Protein AF-A0A101K0Z0-F1 (afdb_monomer_lite)

Radius of gyration: 11.59 Å; chains: 1; bounding box: 33×20×31 Å

Structure (mmCIF, N/CA/C/O backbone):
data_AF-A0A101K0Z0-F1
#
_entry.id   AF-A0A101K0Z0-F1
#
loop_
_atom_site.group_PDB
_atom_site.id
_atom_site.type_symbol
_atom_site.label_atom_id
_atom_site.label_alt_id
_atom_site.label_comp_id
_atom_site.label_asym_id
_atom_site.label_entity_id
_atom_site.label_seq_id
_atom_site.pdbx_PDB_ins_code
_atom_site.Cartn_x
_atom_site.Cartn_y
_atom_site.Cartn_z
_atom_site.occupancy
_atom_site.B_iso_or_equiv
_atom_site.auth_seq_id
_atom_site.auth_comp_id
_atom_site.auth_asym_id
_atom_site.auth_atom_id
_atom_site.pdbx_PDB_model_num
ATOM 1 N N . MET A 1 1 ? 20.452 10.216 0.271 1.00 63.25 1 MET A N 1
ATOM 2 C CA . MET A 1 1 ? 19.508 10.283 -0.867 1.00 63.25 1 MET A CA 1
ATOM 3 C C . MET A 1 1 ? 18.518 9.119 -0.851 1.00 63.25 1 MET A C 1
ATOM 5 O O . MET A 1 1 ? 17.327 9.376 -0.791 1.00 63.25 1 MET A O 1
ATOM 9 N N . GLU A 1 2 ? 18.973 7.862 -0.787 1.00 80.31 2 GLU A N 1
ATOM 10 C CA . GLU A 1 2 ? 18.084 6.679 -0.737 1.00 80.31 2 GLU A CA 1
ATOM 11 C C . GLU A 1 2 ? 17.081 6.687 0.426 1.00 80.31 2 GLU A C 1
ATOM 13 O O . GLU A 1 2 ? 15.928 6.308 0.252 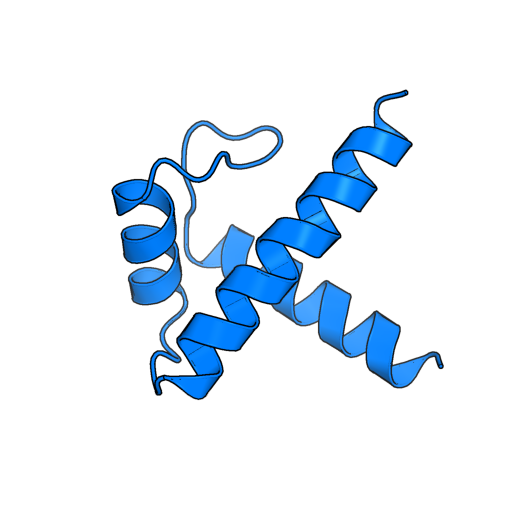1.00 80.31 2 GLU A O 1
ATOM 18 N N . ARG A 1 3 ? 17.488 7.168 1.607 1.00 84.12 3 ARG A N 1
ATOM 19 C CA . ARG A 1 3 ? 16.604 7.224 2.779 1.00 84.12 3 ARG A CA 1
ATOM 20 C C . ARG A 1 3 ? 15.433 8.198 2.608 1.00 84.12 3 ARG A C 1
ATOM 22 O O . ARG A 1 3 ? 14.313 7.837 2.938 1.00 84.12 3 ARG A O 1
ATOM 29 N N . ALA A 1 4 ? 15.682 9.361 2.006 1.00 89.25 4 ALA A N 1
ATOM 30 C CA . ALA A 1 4 ? 14.642 10.346 1.706 1.00 89.25 4 ALA A CA 1
ATOM 31 C C . ALA A 1 4 ? 13.664 9.830 0.636 1.00 89.25 4 ALA A C 1
ATOM 33 O O . ALA A 1 4 ? 12.455 9.987 0.769 1.00 89.25 4 ALA A O 1
ATOM 34 N N . LEU A 1 5 ? 14.170 9.145 -0.398 1.00 89.12 5 LEU A N 1
ATOM 35 C CA . LEU A 1 5 ? 13.320 8.517 -1.418 1.00 89.12 5 LEU A CA 1
ATOM 36 C C . LEU A 1 5 ? 12.454 7.398 -0.833 1.00 89.12 5 LEU A C 1
ATOM 38 O O . LEU A 1 5 ? 11.283 7.274 -1.189 1.00 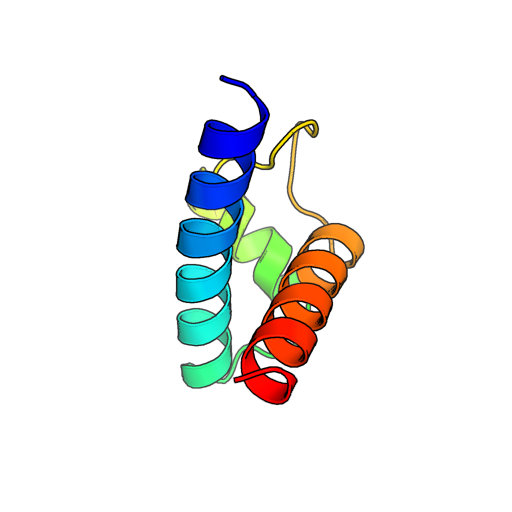89.12 5 LEU A O 1
ATOM 42 N N . LEU A 1 6 ? 13.012 6.601 0.080 1.00 89.69 6 LEU A N 1
ATOM 43 C CA . LEU A 1 6 ? 12.258 5.582 0.798 1.00 89.69 6 LEU A CA 1
ATOM 44 C C . LEU A 1 6 ? 11.160 6.202 1.675 1.00 89.69 6 LEU A C 1
ATOM 46 O O . LEU A 1 6 ? 10.061 5.661 1.730 1.00 89.69 6 LEU A O 1
ATOM 50 N N . GLU A 1 7 ? 11.435 7.316 2.349 1.00 91.81 7 GLU A N 1
ATOM 51 C CA . GLU A 1 7 ? 10.450 8.025 3.177 1.00 91.81 7 GLU A CA 1
ATOM 52 C C . GLU A 1 7 ? 9.292 8.573 2.338 1.00 91.81 7 GLU A C 1
ATOM 54 O O . GLU A 1 7 ? 8.141 8.246 2.629 1.00 91.81 7 GLU A O 1
ATOM 59 N N . ILE A 1 8 ? 9.592 9.268 1.234 1.00 92.81 8 ILE A N 1
ATOM 60 C CA . ILE A 1 8 ? 8.582 9.745 0.272 1.00 92.81 8 ILE A CA 1
ATOM 61 C C . ILE A 1 8 ? 7.747 8.575 -0.263 1.00 92.81 8 ILE A C 1
ATOM 63 O O . ILE A 1 8 ? 6.518 8.644 -0.324 1.00 92.81 8 ILE A O 1
ATOM 67 N N . PHE A 1 9 ? 8.402 7.468 -0.628 1.00 93.50 9 PHE A N 1
ATOM 68 C CA . PHE A 1 9 ? 7.707 6.264 -1.075 1.00 93.50 9 PHE A CA 1
ATOM 69 C C . PHE A 1 9 ? 6.749 5.730 -0.006 1.00 93.50 9 PHE A C 1
ATOM 71 O O . PHE A 1 9 ? 5.607 5.406 -0.323 1.00 93.50 9 PHE A O 1
ATOM 78 N N . LEU A 1 10 ? 7.201 5.613 1.244 1.00 93.81 10 LEU A N 1
ATOM 79 C CA . LEU A 1 10 ? 6.395 5.066 2.336 1.00 93.81 10 LEU A CA 1
ATOM 80 C C . LEU A 1 10 ? 5.196 5.956 2.668 1.00 93.81 10 LEU A C 1
ATOM 82 O O . LEU A 1 10 ? 4.124 5.430 2.974 1.00 93.81 10 LEU A O 1
ATOM 86 N N . GLU A 1 11 ? 5.363 7.273 2.592 1.00 94.69 11 GLU A N 1
ATOM 87 C CA . GLU A 1 11 ? 4.283 8.236 2.777 1.00 94.69 11 GLU A CA 1
ATOM 88 C C . G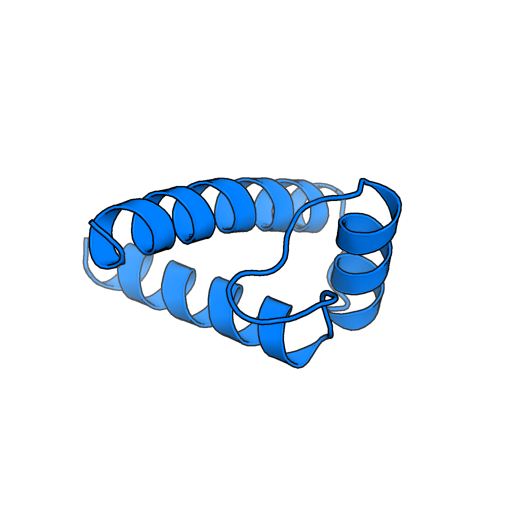LU A 1 11 ? 3.221 8.087 1.682 1.00 94.69 11 GLU A C 1
ATOM 90 O O . GLU A 1 11 ? 2.056 7.816 1.986 1.00 94.69 11 GLU A O 1
ATOM 95 N N . ALA A 1 12 ? 3.636 8.149 0.413 1.00 95.56 12 ALA A N 1
ATOM 96 C CA . ALA A 1 12 ? 2.735 8.039 -0.732 1.00 95.56 12 ALA A CA 1
ATOM 97 C C . ALA A 1 12 ? 2.043 6.666 -0.802 1.00 95.56 12 ALA A C 1
ATOM 99 O O . ALA A 1 12 ? 0.827 6.579 -0.981 1.00 95.56 12 ALA A O 1
ATOM 100 N N . ALA A 1 13 ? 2.806 5.583 -0.619 1.00 95.94 13 ALA A N 1
ATOM 101 C CA . ALA A 1 13 ? 2.266 4.227 -0.579 1.00 95.94 13 ALA A CA 1
ATOM 102 C C . ALA A 1 13 ? 1.270 4.061 0.567 1.00 95.94 13 ALA A C 1
ATOM 104 O O . ALA A 1 13 ? 0.230 3.425 0.412 1.00 95.94 13 ALA A O 1
ATOM 105 N N . GLY A 1 14 ? 1.604 4.640 1.716 1.00 95.81 14 GLY A N 1
ATOM 106 C CA . GLY A 1 14 ? 0.774 4.635 2.898 1.00 95.81 14 GLY A CA 1
ATOM 107 C C . GLY A 1 14 ? -0.583 5.282 2.678 1.00 95.81 14 GLY A C 1
ATOM 108 O O . GLY A 1 14 ? -1.601 4.634 2.892 1.00 95.81 14 GLY A O 1
ATOM 109 N N . ALA A 1 15 ? -0.585 6.521 2.188 1.00 96.06 15 ALA A N 1
ATOM 110 C CA . ALA A 1 15 ? -1.809 7.262 1.904 1.00 96.06 15 ALA A CA 1
ATOM 111 C C . ALA A 1 15 ? -2.708 6.528 0.895 1.00 96.06 15 ALA A C 1
ATOM 113 O O . ALA A 1 15 ? -3.918 6.438 1.084 1.00 96.06 15 ALA A O 1
ATOM 114 N N . LEU A 1 16 ? -2.122 5.943 -0.155 1.00 96.31 16 LEU A N 1
ATOM 115 C CA . LEU A 1 16 ? -2.890 5.195 -1.150 1.00 96.31 16 LEU A CA 1
ATOM 116 C C . LEU A 1 16 ? -3.481 3.895 -0.580 1.00 96.31 16 LEU A C 1
ATOM 118 O O . LEU A 1 16 ? -4.593 3.514 -0.941 1.00 96.31 16 LEU A O 1
ATOM 122 N N . ILE A 1 17 ? -2.754 3.205 0.303 1.00 96.75 17 ILE A N 1
ATOM 123 C CA . ILE A 1 17 ? -3.275 2.022 1.000 1.00 96.75 17 ILE A CA 1
ATOM 124 C C . ILE A 1 17 ? -4.423 2.412 1.936 1.00 96.75 17 ILE A C 1
ATOM 126 O O . ILE A 1 17 ? -5.434 1.711 1.948 1.00 96.75 17 ILE A O 1
ATOM 130 N N . ASP A 1 18 ? -4.300 3.521 2.665 1.00 96.19 18 ASP A N 1
ATOM 131 C CA . ASP A 1 18 ? -5.344 4.003 3.574 1.00 96.19 18 ASP A CA 1
ATOM 132 C C . ASP A 1 18 ? -6.632 4.338 2.804 1.00 96.19 18 ASP A C 1
ATOM 134 O O . ASP A 1 18 ? -7.691 3.831 3.158 1.00 96.19 18 ASP A O 1
ATOM 138 N N . GLN A 1 19 ? -6.539 5.034 1.665 1.00 96.81 19 GLN A N 1
ATOM 139 C CA . GLN A 1 19 ? -7.696 5.299 0.792 1.00 96.81 19 GLN A CA 1
ATOM 140 C C . GLN A 1 19 ? -8.390 4.016 0.306 1.00 96.81 19 GLN A C 1
ATOM 142 O O . GLN A 1 19 ? -9.614 3.959 0.189 1.00 96.81 19 GLN A O 1
ATOM 147 N N . LEU A 1 20 ? -7.624 2.963 -0.005 1.00 97.19 20 LEU A N 1
ATOM 148 C CA . LEU A 1 20 ? -8.200 1.674 -0.401 1.00 97.19 20 LEU A CA 1
ATOM 149 C C . LEU A 1 20 ? -8.910 0.997 0.779 1.00 97.19 20 LEU A C 1
ATOM 151 O O . LEU A 1 20 ? -9.987 0.431 0.596 1.00 97.19 20 LEU A O 1
ATOM 155 N N . VAL A 1 21 ? -8.332 1.083 1.977 1.00 96.81 21 VAL A N 1
ATOM 156 C CA . VAL A 1 21 ? -8.925 0.556 3.212 1.00 96.81 21 VAL A CA 1
ATOM 157 C C . VAL A 1 21 ? -10.206 1.307 3.579 1.00 96.81 21 VAL A C 1
ATOM 159 O O . VAL A 1 21 ? -11.200 0.659 3.896 1.00 96.81 21 VAL A O 1
ATOM 162 N N . GLU A 1 22 ? -10.220 2.636 3.483 1.00 97.00 22 GLU A N 1
ATOM 163 C CA . GLU A 1 22 ? -11.407 3.480 3.698 1.00 97.00 22 GLU A CA 1
ATOM 164 C C . GLU A 1 22 ? -12.526 3.168 2.695 1.00 97.00 22 GLU A C 1
ATOM 166 O O . GLU A 1 22 ? -13.703 3.188 3.045 1.00 97.00 22 GLU A O 1
ATOM 171 N N . ALA A 1 23 ? -12.167 2.777 1.469 1.00 97.12 23 ALA A N 1
ATOM 172 C CA . ALA A 1 23 ? -13.105 2.284 0.460 1.00 97.12 23 ALA A CA 1
ATOM 173 C C . ALA A 1 23 ? -13.568 0.823 0.686 1.00 97.12 23 ALA A C 1
ATOM 175 O O . ALA A 1 23 ? -14.189 0.233 -0.200 1.00 97.12 23 ALA A O 1
ATOM 176 N N . GLY A 1 24 ? -13.250 0.214 1.835 1.00 97.75 24 GLY A N 1
ATOM 177 C CA . GLY A 1 24 ? -13.667 -1.142 2.214 1.00 97.75 24 GLY A CA 1
ATOM 178 C C . GLY A 1 24 ? -12.787 -2.271 1.665 1.00 97.75 24 GLY A C 1
ATOM 179 O O . GLY A 1 24 ? -13.152 -3.446 1.744 1.00 97.75 24 GLY A O 1
ATOM 180 N N . ILE A 1 25 ? -11.626 -1.958 1.082 1.00 97.88 25 ILE A N 1
ATOM 181 C CA . ILE A 1 25 ? -10.721 -2.959 0.504 1.00 97.88 25 ILE A CA 1
ATOM 182 C C . ILE A 1 25 ? -9.666 -3.321 1.549 1.00 97.88 25 ILE A C 1
ATOM 184 O O . ILE A 1 25 ? -8.664 -2.627 1.715 1.00 97.88 25 ILE A O 1
ATOM 188 N N . HIS A 1 26 ? -9.883 -4.430 2.254 1.00 96.19 26 HIS A N 1
ATOM 189 C CA . HIS A 1 26 ? -9.032 -4.826 3.382 1.00 96.19 26 HIS A CA 1
ATOM 190 C C . HIS A 1 26 ? -8.042 -5.954 3.073 1.00 96.19 26 HIS A C 1
ATOM 192 O O . HIS A 1 26 ? -7.037 -6.079 3.777 1.00 96.19 26 HIS A O 1
ATOM 198 N N . ASP A 1 27 ? -8.302 -6.757 2.035 1.00 97.44 27 ASP A N 1
ATOM 199 C CA . ASP A 1 27 ? -7.429 -7.865 1.643 1.00 97.44 27 ASP A CA 1
ATOM 200 C C . ASP A 1 27 ? -6.091 -7.338 1.081 1.00 97.44 27 ASP A C 1
ATOM 202 O O . ASP A 1 27 ? -6.079 -6.676 0.035 1.00 97.44 27 ASP A O 1
ATOM 206 N N . PRO A 1 28 ? -4.941 -7.641 1.719 1.00 97.75 28 PRO A N 1
ATOM 207 C CA . PRO A 1 28 ? -3.634 -7.202 1.238 1.00 97.75 28 PRO A CA 1
ATOM 208 C C . PRO A 1 28 ? -3.304 -7.668 -0.184 1.00 97.75 28 PRO A C 1
ATOM 210 O O . PRO A 1 28 ? -2.583 -6.966 -0.900 1.00 97.75 28 PRO A O 1
ATOM 213 N N . ALA A 1 29 ? -3.810 -8.830 -0.613 1.00 98.19 29 ALA A N 1
ATOM 214 C CA . ALA A 1 29 ? -3.603 -9.297 -1.980 1.00 98.19 29 ALA A CA 1
ATOM 215 C C . ALA A 1 29 ? -4.404 -8.453 -2.985 1.00 98.19 29 ALA A C 1
ATOM 217 O O . ALA A 1 29 ? -3.855 -8.064 -4.024 1.00 98.19 29 ALA A O 1
ATOM 218 N N . ASP A 1 30 ? -5.655 -8.098 -2.673 1.00 98.50 30 ASP A N 1
ATOM 219 C CA . ASP A 1 30 ? -6.441 -7.197 -3.520 1.00 98.50 30 ASP A CA 1
ATOM 220 C C . ASP A 1 30 ? -5.848 -5.785 -3.595 1.00 98.50 30 ASP A C 1
ATOM 222 O O . ASP A 1 30 ? -5.721 -5.223 -4.687 1.00 98.50 30 ASP A O 1
ATOM 226 N N . ILE A 1 31 ? -5.383 -5.246 -2.465 1.00 98.50 31 ILE A N 1
ATOM 227 C CA . ILE A 1 31 ? -4.658 -3.969 -2.422 1.00 98.50 31 ILE A CA 1
ATOM 228 C C . ILE A 1 31 ? -3.431 -4.030 -3.341 1.00 98.50 31 ILE A C 1
ATOM 230 O O . ILE A 1 31 ? -3.263 -3.168 -4.204 1.00 98.50 31 ILE A O 1
ATOM 234 N N . ALA A 1 32 ? -2.607 -5.079 -3.241 1.00 98.44 32 ALA A N 1
ATOM 235 C CA . ALA A 1 32 ? -1.431 -5.241 -4.095 1.00 98.44 32 ALA A CA 1
ATOM 236 C C . ALA A 1 32 ? -1.791 -5.282 -5.592 1.00 98.44 32 ALA A C 1
ATOM 238 O O . ALA A 1 32 ? -1.141 -4.618 -6.405 1.00 98.44 32 ALA A O 1
ATOM 239 N N . ARG A 1 33 ? -2.855 -6.005 -5.977 1.00 98.44 33 ARG A N 1
ATOM 240 C CA . ARG A 1 33 ? -3.351 -6.013 -7.369 1.00 98.44 33 ARG A CA 1
ATOM 241 C C . ARG A 1 33 ? -3.765 -4.620 -7.831 1.00 98.44 33 ARG A C 1
ATOM 243 O O . ARG A 1 33 ? -3.459 -4.233 -8.958 1.00 98.44 33 ARG A O 1
ATOM 250 N N . ARG A 1 34 ? -4.442 -3.862 -6.970 1.00 98.19 34 ARG A N 1
ATOM 251 C CA . ARG A 1 34 ? -4.916 -2.502 -7.254 1.00 98.19 34 ARG A CA 1
ATOM 252 C C . ARG A 1 34 ? -3.781 -1.492 -7.391 1.00 98.19 34 ARG A C 1
ATOM 254 O O . ARG A 1 34 ? -3.883 -0.628 -8.262 1.00 98.19 34 ARG A O 1
A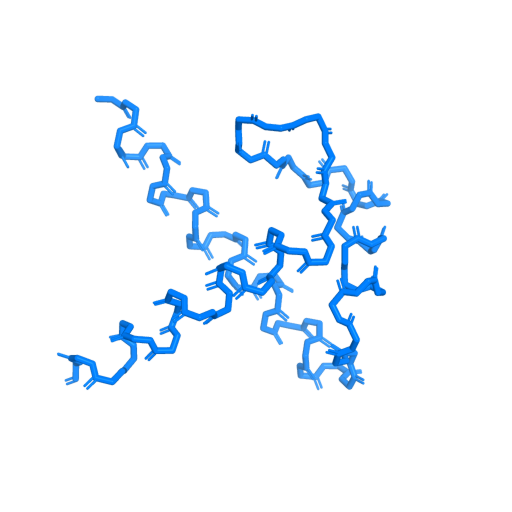TOM 261 N N . LEU A 1 35 ? -2.725 -1.618 -6.590 1.00 97.81 35 LEU A N 1
ATOM 262 C CA . LEU A 1 35 ? -1.506 -0.812 -6.706 1.00 97.81 35 LEU A CA 1
ATOM 263 C C . LEU A 1 35 ? -0.779 -1.111 -8.021 1.00 97.81 35 LEU A C 1
ATOM 265 O O . LEU A 1 35 ? -0.503 -0.197 -8.796 1.00 97.81 35 LEU A O 1
ATOM 269 N N . ASN A 1 36 ? -0.575 -2.395 -8.331 1.00 98.12 36 ASN A N 1
ATOM 270 C CA . ASN A 1 36 ? 0.049 -2.822 -9.587 1.00 98.12 36 ASN A CA 1
ATOM 271 C C . ASN A 1 36 ? -0.750 -2.368 -10.818 1.00 98.12 36 ASN A C 1
ATOM 273 O O . ASN A 1 36 ? -0.165 -1.883 -11.782 1.00 98.12 36 ASN A O 1
ATOM 277 N N . ARG A 1 37 ? -2.087 -2.477 -10.788 1.00 97.62 37 ARG A N 1
ATOM 278 C CA . ARG A 1 37 ? -2.961 -2.026 -11.887 1.00 97.62 37 ARG A CA 1
ATOM 279 C C . ARG A 1 37 ? -2.852 -0.521 -12.144 1.00 97.62 37 ARG A C 1
ATOM 281 O O . ARG A 1 37 ? -3.000 -0.096 -13.281 1.00 97.62 37 ARG A O 1
ATOM 288 N N . ARG A 1 38 ? -2.597 0.272 -11.101 1.00 95.62 38 ARG A N 1
ATOM 289 C CA . ARG A 1 38 ? -2.394 1.728 -11.193 1.00 95.62 38 ARG A CA 1
ATOM 290 C C . ARG A 1 38 ? -0.978 2.115 -11.630 1.00 95.62 38 ARG A C 1
ATOM 292 O O . ARG A 1 38 ? -0.707 3.298 -11.770 1.00 95.62 38 ARG A O 1
ATOM 299 N N . GLY A 1 39 ? -0.072 1.149 -11.801 1.00 96.19 39 GLY A N 1
ATOM 300 C CA . GLY A 1 39 ? 1.334 1.423 -12.096 1.00 96.19 39 GLY A CA 1
ATOM 301 C C . GLY A 1 39 ? 2.095 2.048 -10.923 1.00 96.19 39 GLY A C 1
ATOM 302 O O . GLY A 1 39 ? 3.152 2.633 -11.136 1.00 96.19 39 GLY A O 1
ATOM 303 N N . PHE A 1 40 ? 1.579 1.943 -9.691 1.00 95.81 40 PHE A N 1
ATOM 304 C CA . PHE A 1 40 ? 2.254 2.515 -8.530 1.00 95.81 40 PHE A CA 1
ATOM 305 C C . PHE A 1 40 ? 3.553 1.736 -8.248 1.00 95.81 40 PHE A C 1
ATOM 307 O O . PHE A 1 40 ? 3.490 0.514 -8.049 1.00 95.81 40 PHE A O 1
ATOM 314 N N . PRO A 1 41 ? 4.726 2.395 -8.228 1.00 94.25 41 PRO A N 1
ATOM 315 C CA . PRO A 1 41 ? 6.006 1.710 -8.084 1.00 94.25 41 PRO A CA 1
ATOM 316 C C . PRO A 1 41 ? 6.100 0.990 -6.735 1.00 94.25 41 PRO A C 1
ATOM 318 O O . PRO A 1 41 ? 5.496 1.407 -5.749 1.00 94.25 41 PRO A O 1
ATOM 321 N N . CYS A 1 42 ? 6.854 -0.108 -6.680 1.00 94.50 42 CYS A N 1
ATOM 322 C CA . CYS A 1 42 ? 7.172 -0.808 -5.438 1.00 94.50 42 CYS A CA 1
ATOM 323 C C . CYS A 1 42 ? 8.667 -0.633 -5.152 1.00 94.50 42 CYS A C 1
ATOM 325 O O . CYS A 1 42 ? 9.507 -0.991 -5.974 1.00 94.50 42 CYS A O 1
ATOM 327 N N . TYR A 1 43 ? 9.026 -0.052 -4.009 1.00 89.81 43 TYR A N 1
ATOM 328 C CA . TYR A 1 43 ? 10.429 0.241 -3.722 1.00 89.81 43 TYR A CA 1
ATOM 329 C C . TYR A 1 43 ? 11.263 -1.045 -3.616 1.00 89.81 43 TYR A C 1
ATOM 331 O O . TYR A 1 43 ? 10.938 -1.951 -2.845 1.00 89.81 43 TYR A O 1
ATOM 339 N N . GLY A 1 44 ? 12.339 -1.132 -4.405 1.00 87.38 44 GLY A N 1
ATOM 340 C CA . GLY A 1 44 ? 13.251 -2.282 -4.421 1.00 87.38 44 GLY A CA 1
ATOM 341 C C . GLY A 1 44 ? 12.640 -3.590 -4.943 1.00 87.38 44 GLY A C 1
ATOM 342 O O . GLY A 1 44 ? 13.243 -4.650 -4.769 1.00 87.38 44 GLY A O 1
ATOM 343 N N . ARG A 1 45 ? 11.442 -3.556 -5.547 1.00 89.88 45 ARG A N 1
ATOM 344 C CA . ARG A 1 45 ? 10.756 -4.742 -6.081 1.00 89.88 45 ARG A CA 1
ATOM 345 C C . ARG A 1 45 ? 10.032 -4.419 -7.390 1.00 89.88 45 ARG A C 1
ATOM 347 O O . ARG A 1 45 ? 9.511 -3.323 -7.545 1.00 89.88 45 ARG A O 1
ATOM 354 N N . PRO A 1 46 ? 9.901 -5.384 -8.314 1.00 93.69 46 PRO A N 1
ATOM 355 C CA . PRO A 1 46 ? 9.218 -5.136 -9.582 1.00 93.69 46 PRO A CA 1
ATOM 356 C C . PRO A 1 46 ? 7.703 -4.930 -9.425 1.00 93.69 46 PRO A C 1
ATOM 358 O O . PRO A 1 46 ? 7.092 -4.262 -10.253 1.00 93.69 46 PRO A O 1
ATOM 361 N N . ARG A 1 47 ? 7.074 -5.525 -8.399 1.00 97.12 47 ARG A N 1
ATOM 362 C CA . ARG A 1 47 ? 5.621 -5.472 -8.170 1.00 97.12 47 ARG A CA 1
ATOM 363 C C . ARG A 1 47 ? 5.264 -5.544 -6.691 1.00 97.12 47 ARG A C 1
ATOM 365 O O . ARG A 1 47 ? 5.983 -6.146 -5.892 1.00 97.12 47 ARG A O 1
ATOM 372 N N . TRP A 1 48 ? 4.093 -5.006 -6.370 1.00 98.38 48 TRP A N 1
ATOM 373 C CA . TRP A 1 48 ? 3.436 -5.186 -5.083 1.00 98.38 48 TRP A CA 1
ATOM 374 C C . TRP A 1 48 ? 2.986 -6.630 -4.884 1.00 98.38 48 TRP A C 1
ATOM 376 O O . TRP A 1 48 ? 2.464 -7.266 -5.800 1.00 98.38 48 TRP A O 1
ATOM 386 N N . ASN A 1 49 ? 3.127 -7.110 -3.652 1.00 97.88 49 ASN A N 1
ATOM 387 C CA . ASN A 1 49 ? 2.525 -8.341 -3.156 1.00 97.88 49 ASN A CA 1
ATOM 388 C C . ASN A 1 49 ? 1.911 -8.093 -1.766 1.00 97.88 49 ASN A C 1
ATOM 390 O O . ASN A 1 49 ? 2.120 -7.035 -1.165 1.00 97.88 49 ASN A O 1
ATOM 394 N N . ALA A 1 50 ? 1.164 -9.069 -1.248 1.00 98.06 50 ALA A N 1
ATOM 395 C CA . ALA A 1 50 ? 0.490 -8.961 0.047 1.00 98.06 50 ALA A CA 1
ATOM 396 C C . ALA A 1 50 ? 1.457 -8.641 1.205 1.00 98.06 50 ALA A C 1
ATOM 398 O O . ALA A 1 50 ? 1.134 -7.841 2.081 1.00 98.06 50 ALA A O 1
ATOM 399 N N . LEU A 1 51 ? 2.671 -9.207 1.184 1.00 96.94 51 LEU A N 1
ATOM 400 C CA . LEU A 1 51 ? 3.688 -8.973 2.213 1.00 96.94 51 LEU A CA 1
ATOM 401 C C . LEU A 1 51 ? 4.204 -7.526 2.207 1.00 96.94 51 LEU A C 1
ATOM 403 O O . LEU A 1 51 ? 4.397 -6.934 3.270 1.00 96.94 51 LEU A O 1
ATOM 407 N N . ALA A 1 52 ? 4.408 -6.939 1.027 1.00 96.12 52 ALA A N 1
ATOM 408 C CA . ALA A 1 52 ? 4.821 -5.546 0.891 1.00 96.12 52 ALA A CA 1
ATOM 409 C C . ALA A 1 52 ? 3.739 -4.601 1.435 1.00 96.12 52 ALA A C 1
ATOM 411 O O . ALA A 1 52 ? 4.049 -3.696 2.209 1.00 96.12 52 ALA A O 1
ATOM 412 N N . VAL A 1 53 ? 2.466 -4.871 1.121 1.00 97.44 53 VAL A N 1
ATOM 413 C CA . VAL A 1 53 ? 1.322 -4.128 1.677 1.00 97.44 53 VAL A CA 1
ATOM 414 C C . VAL A 1 53 ? 1.291 -4.235 3.203 1.00 97.44 53 VAL A C 1
ATOM 416 O O . VAL A 1 53 ? 1.242 -3.215 3.890 1.00 97.44 53 VAL A O 1
ATOM 419 N N . ALA A 1 54 ? 1.378 -5.450 3.751 1.00 96.38 54 ALA A N 1
ATOM 420 C CA . ALA A 1 54 ? 1.379 -5.672 5.198 1.00 96.38 54 ALA A CA 1
ATOM 421 C C . ALA A 1 54 ? 2.543 -4.949 5.899 1.00 96.38 54 ALA A C 1
ATOM 423 O O . ALA A 1 54 ? 2.372 -4.394 6.983 1.00 96.38 54 ALA A O 1
ATOM 424 N N . THR A 1 55 ? 3.715 -4.908 5.259 1.00 94.94 55 THR A N 1
ATOM 425 C CA . THR A 1 55 ? 4.903 -4.217 5.779 1.00 94.94 55 THR A CA 1
ATOM 426 C C . THR A 1 55 ? 4.677 -2.711 5.892 1.00 94.94 55 THR A C 1
ATOM 428 O O . THR A 1 55 ? 4.958 -2.131 6.944 1.00 94.94 55 THR A O 1
ATOM 431 N N . VAL A 1 56 ? 4.137 -2.078 4.844 1.00 95.19 56 VAL A N 1
ATOM 432 C CA . VAL A 1 56 ? 3.831 -0.636 4.855 1.00 95.19 56 VAL A CA 1
ATOM 433 C C . VAL A 1 56 ? 2.767 -0.320 5.905 1.00 95.19 56 VAL A C 1
ATOM 435 O O . VAL A 1 56 ? 2.963 0.592 6.709 1.00 95.19 56 VAL A O 1
ATOM 438 N N . ARG A 1 57 ? 1.695 -1.122 5.977 1.00 94.62 57 ARG A N 1
ATOM 439 C CA . ARG A 1 57 ? 0.632 -0.956 6.985 1.00 94.62 57 ARG A CA 1
ATOM 440 C C . ARG A 1 57 ? 1.166 -1.053 8.412 1.00 94.62 57 ARG A C 1
ATOM 442 O O . ARG A 1 57 ? 0.928 -0.155 9.213 1.00 94.62 57 ARG A O 1
ATOM 449 N N . ARG A 1 58 ? 1.948 -2.094 8.718 1.00 94.00 58 AR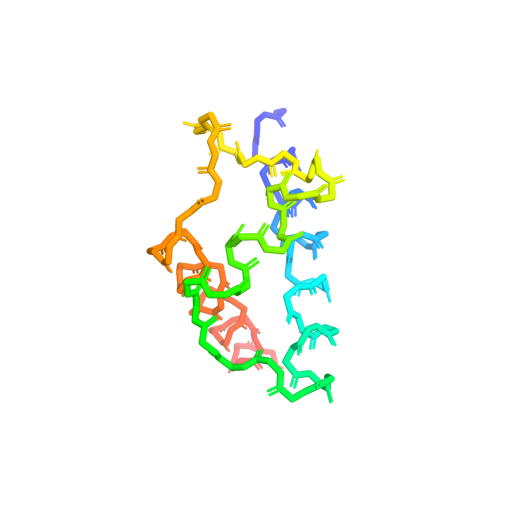G A N 1
ATOM 450 C CA . ARG A 1 58 ? 2.547 -2.281 10.050 1.00 94.00 58 ARG A CA 1
ATOM 451 C C . ARG A 1 58 ? 3.468 -1.123 10.427 1.00 94.00 58 ARG A C 1
ATOM 453 O O . ARG A 1 58 ? 3.511 -0.717 11.584 1.00 94.00 58 ARG A O 1
ATOM 460 N N . ARG A 1 59 ? 4.230 -0.598 9.464 1.00 92.12 59 ARG A N 1
A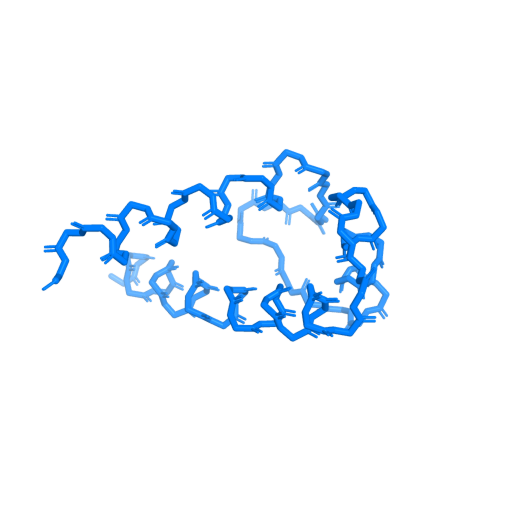TOM 461 C CA . ARG A 1 59 ? 5.106 0.552 9.702 1.00 92.12 59 ARG A CA 1
ATOM 462 C C . ARG A 1 59 ? 4.308 1.820 10.006 1.00 92.12 59 ARG A C 1
ATOM 464 O O . ARG A 1 59 ? 4.693 2.532 10.924 1.00 92.12 59 ARG A O 1
ATOM 471 N N . ARG A 1 60 ? 3.209 2.075 9.288 1.00 88.88 60 ARG A N 1
ATOM 472 C CA . ARG A 1 60 ? 2.316 3.212 9.572 1.00 88.88 60 ARG A CA 1
ATOM 473 C C . ARG A 1 60 ? 1.690 3.128 10.954 1.00 88.88 60 ARG A C 1
ATOM 475 O O . ARG A 1 60 ? 1.738 4.114 11.673 1.00 88.88 60 ARG A O 1
ATOM 482 N N . GLN A 1 61 ? 1.176 1.959 11.338 1.00 89.19 61 GLN A N 1
ATOM 483 C CA . GLN A 1 61 ? 0.583 1.759 12.665 1.00 89.19 61 GLN A CA 1
ATOM 484 C C . GLN A 1 61 ? 1.564 2.132 13.780 1.00 89.19 61 GLN A C 1
ATOM 486 O O . GLN A 1 61 ? 1.237 2.941 14.634 1.00 89.19 61 GLN A O 1
ATOM 491 N N . ARG A 1 62 ? 2.814 1.661 13.693 1.00 90.62 62 ARG A N 1
ATOM 492 C CA . ARG A 1 62 ? 3.854 2.016 14.672 1.00 90.62 62 ARG A CA 1
ATOM 493 C C . ARG A 1 62 ? 4.188 3.505 14.718 1.00 90.62 62 ARG A C 1
ATOM 495 O O . ARG A 1 62 ? 4.553 4.001 15.771 1.00 90.62 62 ARG A O 1
ATOM 502 N N . LEU A 1 63 ? 4.146 4.195 13.577 1.00 85.44 63 LEU A N 1
ATOM 503 C CA . LEU A 1 63 ? 4.400 5.637 13.533 1.00 85.44 63 LEU A CA 1
ATOM 504 C C . LEU A 1 63 ? 3.240 6.424 14.150 1.00 85.44 63 LEU A C 1
ATOM 506 O O . LEU A 1 63 ? 3.491 7.413 14.822 1.00 85.44 63 LEU A O 1
ATOM 510 N N . ALA A 1 64 ? 2.002 5.965 13.955 1.00 83.31 64 ALA A N 1
ATOM 511 C CA . ALA A 1 64 ? 0.822 6.552 14.583 1.00 83.31 64 ALA A CA 1
ATOM 512 C C . ALA A 1 64 ? 0.773 6.303 16.100 1.00 83.31 64 ALA A C 1
ATOM 514 O O . ALA A 1 64 ? 0.294 7.151 16.832 1.00 83.31 64 ALA A O 1
ATOM 515 N N . GLU A 1 65 ? 1.279 5.161 16.574 1.00 83.50 65 GLU A N 1
ATOM 516 C CA . GLU A 1 65 ? 1.368 4.828 18.007 1.00 83.50 65 GLU A CA 1
ATOM 517 C C . GLU A 1 65 ? 2.490 5.580 18.747 1.00 83.50 65 GLU A C 1
ATOM 519 O O . GLU A 1 65 ? 2.490 5.627 19.974 1.00 83.50 65 GLU A O 1
ATOM 524 N N . ALA A 1 66 ? 3.478 6.109 18.021 1.00 79.44 66 ALA A N 1
ATOM 525 C CA . ALA A 1 66 ? 4.653 6.769 18.589 1.00 79.44 66 ALA A CA 1
ATOM 526 C C . ALA A 1 66 ? 4.535 8.303 18.668 1.00 79.44 66 ALA A C 1
ATOM 528 O O . ALA A 1 66 ? 5.457 8.940 19.182 1.00 79.44 66 ALA A O 1
ATOM 529 N N . GLY A 1 67 ? 3.460 8.882 18.124 1.00 64.50 67 GLY A N 1
ATOM 530 C CA . GLY A 1 67 ? 3.154 10.317 18.161 1.00 64.50 67 GLY A CA 1
ATOM 531 C C . GLY A 1 67 ? 1.968 10.606 19.063 1.00 64.50 67 GLY A C 1
ATOM 532 O O . GLY A 1 67 ? 1.991 11.683 19.693 1.00 64.50 67 GLY A O 1
#

Secondary structure (DSSP, 8-state):
-HHHHHHHHHHHHHHHHHHHHHTT---HHHHHHHHHHTT--BTTBSS--HHHHHHHHHHHHHHHHT-

pLDDT: mean 93.16, std 6.89, range [63.25, 98.5]

Foldseek 3Di:
DVVVVVVVLLVVLLVLLVVCVVVVNDQLQVSQVVCVVVVNDQPPDRGGGSVSSVVSVVVVVVVVVVD

Sequence (67 aa):
MERALLEIFLEAAGALIDQLVEAGIHDPADIARRLNRRGFPCYGRPRWNALAVATVRRRRQRLAEAG